Protein AF-A0A926CX06-F1 (afdb_monomer)

Structure (mmCIF, N/CA/C/O backbone):
data_AF-A0A926CX06-F1
#
_entry.id   AF-A0A926CX06-F1
#
loop_
_atom_site.group_PDB
_atom_site.id
_atom_site.type_symbol
_atom_site.label_atom_id
_atom_site.label_alt_id
_atom_site.label_comp_id
_atom_site.label_asym_id
_atom_site.label_entity_id
_atom_site.label_seq_id
_atom_site.pdbx_PDB_ins_code
_atom_site.Cartn_x
_atom_site.Cartn_y
_atom_site.Cartn_z
_atom_site.occupancy
_atom_site.B_iso_or_equiv
_atom_site.auth_seq_id
_atom_site.auth_comp_id
_atom_site.auth_asym_id
_atom_site.auth_atom_id
_atom_site.pdbx_PDB_model_num
ATOM 1 N N . MET A 1 1 ? 1.647 6.977 26.755 1.00 63.12 1 MET A N 1
ATOM 2 C CA . MET A 1 1 ? 0.339 6.990 26.070 1.00 63.12 1 MET A CA 1
ATOM 3 C C . MET A 1 1 ? 0.396 5.999 24.919 1.00 63.12 1 MET A C 1
ATOM 5 O O . MET A 1 1 ? 1.147 6.222 23.984 1.00 63.12 1 MET A O 1
ATOM 9 N N . LEU A 1 2 ? -0.299 4.864 25.028 1.00 85.62 2 LEU A N 1
ATOM 10 C CA . LEU A 1 2 ? -0.140 3.734 24.099 1.00 85.62 2 LEU A CA 1
ATOM 11 C C . LEU A 1 2 ? -0.645 4.056 22.679 1.00 85.62 2 LEU A C 1
ATOM 13 O O . LEU A 1 2 ? 0.002 3.703 21.697 1.00 85.62 2 LEU A O 1
ATOM 17 N N . ALA A 1 3 ? -1.767 4.774 22.566 1.00 88.88 3 ALA A N 1
ATOM 18 C CA . ALA A 1 3 ? -2.360 5.129 21.276 1.00 88.88 3 ALA A CA 1
ATOM 19 C C . ALA A 1 3 ? -1.433 6.015 20.427 1.00 88.88 3 ALA A C 1
ATOM 21 O O . ALA A 1 3 ? -1.211 5.730 19.256 1.00 88.88 3 ALA A O 1
ATOM 22 N N . GLU A 1 4 ? -0.824 7.037 21.028 1.00 94.25 4 GLU A N 1
ATOM 23 C CA . GLU A 1 4 ? 0.105 7.930 20.326 1.00 94.25 4 GLU A CA 1
ATOM 24 C C . GLU A 1 4 ? 1.359 7.204 19.834 1.00 94.25 4 GLU A C 1
ATOM 26 O O . GLU A 1 4 ? 1.799 7.432 18.708 1.00 94.25 4 GLU A O 1
ATOM 31 N N . SER A 1 5 ? 1.904 6.273 20.629 1.00 95.38 5 SER A N 1
ATOM 32 C CA . SER A 1 5 ? 3.036 5.458 20.179 1.00 95.38 5 SER A CA 1
ATOM 33 C C . SER A 1 5 ? 2.667 4.547 19.009 1.00 95.38 5 SER A C 1
ATOM 35 O O . SER A 1 5 ? 3.483 4.364 18.110 1.00 95.38 5 SER A O 1
ATOM 37 N N . PHE A 1 6 ? 1.439 4.017 18.980 1.00 93.06 6 PHE A N 1
ATOM 38 C CA . PHE A 1 6 ? 0.950 3.226 17.851 1.00 93.06 6 PHE A CA 1
ATOM 39 C C . PHE A 1 6 ? 0.758 4.077 16.596 1.00 93.06 6 PHE A C 1
ATOM 41 O O . PHE A 1 6 ? 1.213 3.676 15.529 1.00 93.06 6 PHE A O 1
ATOM 48 N N . ILE A 1 7 ? 0.134 5.252 16.723 1.00 93.81 7 ILE A N 1
ATOM 49 C CA . ILE A 1 7 ? -0.067 6.178 15.600 1.00 93.81 7 ILE A CA 1
ATOM 50 C C . ILE A 1 7 ? 1.282 6.558 14.993 1.00 93.81 7 ILE A C 1
ATOM 52 O O . ILE A 1 7 ? 1.452 6.456 13.781 1.00 93.81 7 ILE A O 1
ATOM 56 N N . LYS A 1 8 ? 2.257 6.926 15.833 1.00 96.44 8 LYS A N 1
ATOM 57 C CA . LYS A 1 8 ? 3.599 7.272 15.366 1.00 96.44 8 LYS A CA 1
ATOM 58 C C . LYS A 1 8 ? 4.280 6.092 14.675 1.00 96.44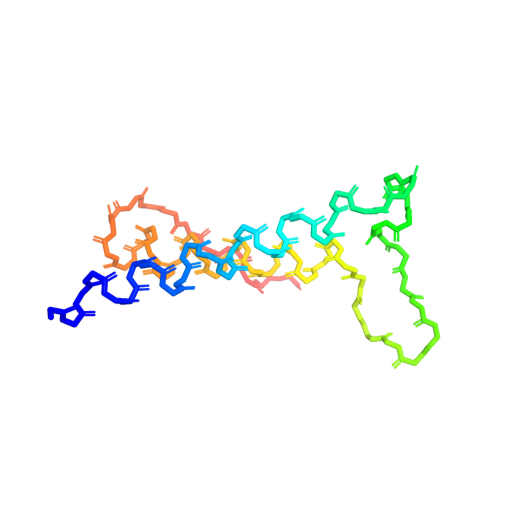 8 LYS A C 1
ATOM 60 O O . LYS A 1 8 ? 4.759 6.245 13.562 1.00 96.44 8 LYS A O 1
ATOM 65 N N . PHE A 1 9 ? 4.296 4.919 15.310 1.00 96.50 9 PHE A N 1
ATOM 66 C CA . PHE A 1 9 ? 4.954 3.736 14.755 1.00 96.50 9 PHE A CA 1
ATOM 67 C C . PHE A 1 9 ? 4.383 3.337 13.387 1.00 96.50 9 PHE A C 1
ATOM 69 O O . PHE A 1 9 ? 5.143 3.114 12.447 1.00 96.50 9 PHE A O 1
ATOM 76 N N . TYR A 1 10 ? 3.054 3.274 13.258 1.00 95.19 10 TYR A N 1
ATOM 77 C CA . TYR A 1 10 ? 2.417 2.935 11.985 1.00 95.19 10 TYR A CA 1
ATOM 78 C C . TYR A 1 10 ? 2.590 4.036 10.936 1.00 95.19 10 TYR A C 1
ATOM 80 O O . TYR A 1 10 ? 2.839 3.711 9.779 1.00 95.19 10 TYR A O 1
ATOM 88 N N . GLY A 1 11 ? 2.491 5.312 11.325 1.00 96.31 11 GLY A N 1
ATOM 89 C CA . GLY A 1 11 ? 2.732 6.444 10.428 1.00 96.31 11 GLY A CA 1
ATOM 90 C C . GLY A 1 11 ? 4.142 6.412 9.840 1.00 96.31 11 GLY A C 1
ATOM 91 O O . GLY A 1 11 ? 4.292 6.364 8.623 1.00 96.31 11 GLY A O 1
ATOM 92 N N . ASP A 1 12 ? 5.159 6.309 10.701 1.00 98.19 12 ASP A N 1
ATOM 93 C CA . ASP A 1 12 ? 6.564 6.235 10.287 1.00 98.19 12 ASP A CA 1
ATOM 94 C C . ASP A 1 12 ? 6.822 5.033 9.355 1.00 98.19 12 ASP A C 1
ATOM 96 O O . ASP A 1 12 ? 7.553 5.143 8.370 1.00 98.19 12 ASP A O 1
ATOM 100 N N . ALA A 1 13 ? 6.215 3.875 9.643 1.00 97.56 13 ALA A N 1
ATOM 101 C CA . ALA A 1 13 ? 6.366 2.674 8.823 1.00 97.56 13 ALA A CA 1
ATOM 102 C C . ALA A 1 13 ? 5.706 2.810 7.438 1.00 97.56 13 ALA A C 1
ATOM 104 O O . ALA A 1 13 ? 6.263 2.346 6.441 1.00 97.56 13 ALA A O 1
ATOM 105 N N . ILE A 1 14 ? 4.535 3.450 7.357 1.00 97.19 14 ILE A N 1
ATOM 106 C CA . ILE A 1 14 ? 3.856 3.723 6.081 1.00 97.19 14 ILE A CA 1
ATOM 107 C C . ILE A 1 14 ? 4.675 4.719 5.254 1.00 97.19 14 ILE A C 1
ATOM 109 O O . ILE A 1 14 ? 4.877 4.493 4.060 1.00 97.19 14 ILE A O 1
ATOM 113 N N . ASP A 1 15 ? 5.204 5.770 5.880 1.00 98.25 15 ASP A N 1
ATOM 114 C CA . ASP A 1 15 ? 6.063 6.748 5.209 1.00 98.25 15 ASP A CA 1
ATOM 115 C C . ASP A 1 15 ? 7.344 6.102 4.669 1.00 98.25 15 ASP A C 1
ATOM 117 O O . ASP A 1 15 ? 7.757 6.392 3.543 1.00 98.25 15 ASP A O 1
ATOM 121 N N . ALA A 1 16 ? 7.951 5.182 5.423 1.00 98.31 16 ALA A N 1
ATOM 122 C CA . ALA A 1 16 ? 9.098 4.407 4.958 1.00 98.31 16 ALA A CA 1
ATOM 123 C C . ALA A 1 16 ? 8.761 3.591 3.698 1.00 98.31 16 ALA A C 1
ATOM 125 O O . ALA A 1 16 ? 9.458 3.720 2.693 1.00 98.31 16 ALA A O 1
ATOM 126 N N . ALA A 1 17 ? 7.651 2.845 3.699 1.00 97.69 17 ALA A N 1
ATOM 127 C CA . ALA A 1 17 ? 7.215 2.062 2.539 1.00 97.69 17 ALA A CA 1
ATOM 128 C C . ALA A 1 17 ? 6.935 2.943 1.303 1.00 97.69 17 ALA A C 1
ATOM 130 O O . ALA A 1 17 ? 7.294 2.597 0.175 1.00 97.69 17 ALA A O 1
ATOM 131 N N . VAL A 1 18 ? 6.334 4.120 1.501 1.00 97.88 18 VAL A N 1
ATOM 132 C CA . VAL A 1 18 ? 6.130 5.105 0.427 1.00 97.88 18 VAL A CA 1
ATOM 133 C C . VAL A 1 18 ? 7.469 5.614 -0.110 1.00 97.88 18 VAL A C 1
ATOM 135 O O . VAL A 1 18 ? 7.639 5.744 -1.324 1.00 97.88 18 VAL A O 1
ATOM 138 N N . ASN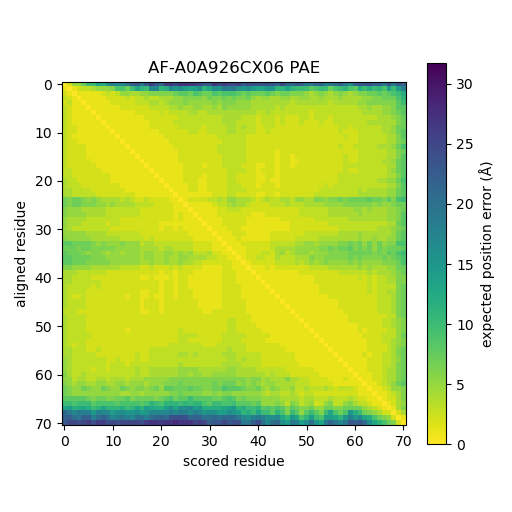 A 1 19 ? 8.430 5.903 0.766 1.00 98.31 19 ASN A N 1
ATOM 139 C CA . ASN A 1 19 ? 9.751 6.379 0.364 1.00 98.31 19 ASN A CA 1
ATOM 140 C C . ASN A 1 19 ? 10.553 5.311 -0.386 1.00 98.31 19 ASN A C 1
ATOM 142 O O . ASN A 1 19 ? 11.238 5.662 -1.346 1.00 98.31 19 ASN A O 1
ATOM 146 N N . GLU A 1 20 ? 10.428 4.036 -0.008 1.00 97.19 20 GLU A N 1
ATOM 147 C CA . GLU A 1 20 ? 11.008 2.892 -0.722 1.00 97.19 20 GLU A CA 1
ATOM 148 C C . GLU A 1 20 ? 10.458 2.780 -2.151 1.00 97.19 20 GLU A C 1
ATOM 150 O O . GLU A 1 20 ? 11.234 2.655 -3.098 1.00 97.19 20 GLU A O 1
ATOM 155 N N . LEU A 1 21 ? 9.140 2.916 -2.344 1.00 97.12 21 LEU A N 1
ATOM 156 C CA . LEU A 1 21 ? 8.535 2.935 -3.684 1.00 97.12 21 LEU A CA 1
ATOM 157 C C . LEU A 1 21 ? 9.028 4.111 -4.533 1.00 97.12 21 LEU A C 1
ATOM 159 O O . LEU A 1 21 ? 9.255 3.958 -5.731 1.00 97.12 21 LEU A O 1
ATOM 163 N N . LYS A 1 22 ? 9.250 5.278 -3.919 1.00 97.38 22 LYS A N 1
ATOM 164 C CA . LYS A 1 22 ? 9.799 6.456 -4.609 1.00 97.38 22 LYS A CA 1
ATOM 165 C C . LYS A 1 22 ? 11.265 6.295 -5.029 1.00 97.38 22 LYS A C 1
ATOM 167 O O . LYS A 1 22 ? 11.728 7.092 -5.836 1.00 97.38 22 LYS A O 1
ATOM 172 N N . GLN A 1 23 ? 11.995 5.298 -4.515 1.00 98.00 23 GLN A N 1
ATOM 173 C CA . GLN A 1 23 ? 13.381 5.039 -4.936 1.00 98.00 23 GLN A CA 1
ATOM 174 C C . GLN A 1 23 ? 13.481 4.338 -6.296 1.00 98.00 23 GLN A C 1
ATOM 176 O O . GLN A 1 23 ? 14.573 4.242 -6.860 1.00 98.00 23 GLN A O 1
ATOM 181 N N . TYR A 1 24 ? 12.374 3.834 -6.845 1.00 97.38 24 TYR A N 1
ATOM 182 C CA . TYR A 1 24 ? 12.382 3.233 -8.171 1.00 97.38 24 TYR A CA 1
ATOM 183 C C . TYR A 1 24 ? 12.625 4.308 -9.236 1.00 97.38 24 TYR A C 1
ATOM 185 O O . TYR A 1 24 ? 11.854 5.249 -9.385 1.00 97.38 24 TYR A O 1
ATOM 193 N N . SER A 1 25 ? 13.694 4.144 -10.018 1.00 95.56 25 SER A N 1
ATOM 194 C CA . SER A 1 25 ? 14.075 5.085 -11.082 1.00 95.56 25 SER A CA 1
ATOM 195 C C . SER A 1 25 ? 13.104 5.115 -12.265 1.00 95.56 25 SER A C 1
ATOM 197 O O . SER A 1 25 ? 13.105 6.068 -13.040 1.00 95.56 25 SER A O 1
ATOM 199 N N . THR A 1 26 ? 12.293 4.067 -12.421 1.00 96.06 26 THR A N 1
ATOM 200 C CA . THR A 1 26 ? 11.239 3.963 -13.434 1.00 96.06 26 THR A CA 1
ATOM 201 C C . THR A 1 26 ? 10.029 3.274 -12.824 1.00 96.06 26 THR A C 1
ATOM 203 O O . THR A 1 26 ? 10.176 2.304 -12.077 1.00 96.06 26 THR A O 1
ATOM 206 N N . GLU A 1 27 ? 8.837 3.758 -13.158 1.00 96.06 27 GLU A N 1
ATOM 207 C CA . GLU A 1 27 ? 7.585 3.205 -12.640 1.00 96.06 27 GLU A CA 1
ATOM 208 C C . GLU A 1 27 ? 7.397 1.738 -13.045 1.00 96.06 27 GLU A C 1
ATOM 210 O O . GLU A 1 27 ? 7.031 0.914 -12.213 1.00 96.06 27 GLU A O 1
ATOM 215 N N . ASP A 1 28 ? 7.760 1.365 -14.275 1.00 97.62 28 ASP A N 1
ATOM 216 C CA . ASP A 1 28 ? 7.687 -0.022 -14.755 1.00 97.62 28 ASP A CA 1
ATOM 217 C C . ASP A 1 28 ? 8.421 -1.014 -13.843 1.00 97.62 28 ASP A C 1
ATOM 219 O O . ASP A 1 28 ? 8.008 -2.167 -13.706 1.00 97.62 28 ASP A O 1
ATOM 223 N N . ASN A 1 29 ? 9.513 -0.590 -13.197 1.00 97.00 29 ASN A N 1
ATOM 224 C CA . ASN A 1 29 ? 10.262 -1.455 -12.291 1.00 97.00 29 ASN A CA 1
ATOM 225 C C . ASN A 1 29 ? 9.492 -1.777 -11.001 1.00 97.00 29 ASN A C 1
ATOM 227 O O . ASN A 1 29 ? 9.752 -2.826 -10.41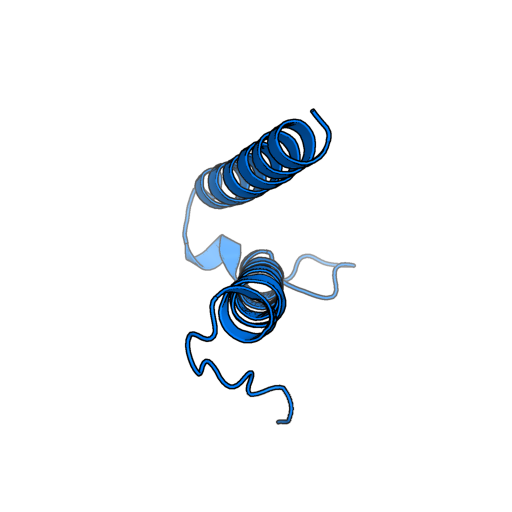6 1.00 97.00 29 ASN A O 1
ATOM 231 N N . ILE A 1 30 ? 8.530 -0.945 -10.587 1.00 97.69 30 ILE A N 1
ATOM 232 C CA . ILE A 1 30 ? 7.671 -1.197 -9.417 1.00 97.69 30 ILE A CA 1
ATOM 233 C C . ILE A 1 30 ? 6.846 -2.472 -9.622 1.00 97.69 30 ILE A C 1
ATOM 235 O O . ILE A 1 30 ? 6.574 -3.207 -8.671 1.00 97.69 30 ILE A O 1
ATOM 239 N N . TRP A 1 31 ? 6.477 -2.758 -10.870 1.00 97.69 31 TRP A N 1
ATOM 240 C CA . TRP A 1 31 ? 5.579 -3.850 -11.235 1.00 97.69 31 TRP A CA 1
ATOM 241 C C . TRP A 1 31 ? 6.300 -5.139 -11.640 1.00 97.69 31 TRP A C 1
ATOM 243 O O . TRP A 1 31 ? 5.658 -6.182 -11.769 1.00 97.69 31 TRP A O 1
ATOM 253 N N . LYS A 1 32 ? 7.628 -5.111 -11.796 1.00 97.12 32 LYS A N 1
ATOM 254 C CA . LYS A 1 32 ? 8.421 -6.303 -12.128 1.00 97.12 32 LYS A CA 1
ATOM 255 C C . LYS A 1 32 ? 8.518 -7.250 -10.935 1.00 97.12 32 LYS A C 1
ATOM 257 O O . LYS A 1 32 ? 8.638 -6.821 -9.791 1.00 97.12 32 LYS A O 1
ATOM 262 N N . VAL A 1 33 ? 8.511 -8.551 -11.221 1.00 97.19 33 VAL A N 1
ATOM 263 C CA . VAL A 1 33 ? 8.737 -9.615 -10.235 1.00 97.19 33 VAL A CA 1
ATOM 264 C C . VAL A 1 33 ? 10.167 -10.140 -10.408 1.00 97.19 33 VAL A C 1
ATOM 266 O O . VAL A 1 33 ? 10.451 -10.777 -11.426 1.00 97.19 33 VAL A O 1
ATOM 269 N N . PRO A 1 34 ? 11.094 -9.854 -9.475 1.00 92.69 34 PRO A N 1
ATOM 270 C CA . PRO A 1 34 ? 12.458 -10.367 -9.553 1.00 92.69 34 PRO A CA 1
ATOM 271 C C . PRO A 1 34 ? 12.512 -11.898 -9.403 1.00 92.69 34 PRO A C 1
ATOM 273 O O . PRO A 1 34 ? 11.658 -12.473 -8.723 1.00 92.69 34 PRO A O 1
ATOM 276 N N . PRO A 1 35 ? 13.531 -12.576 -9.968 1.00 96.00 35 PRO A N 1
ATOM 277 C CA . PRO A 1 35 ? 13.723 -14.009 -9.766 1.00 96.00 35 PRO A CA 1
ATOM 278 C C . PRO A 1 35 ? 13.766 -14.381 -8.278 1.00 96.00 35 PRO A C 1
ATOM 280 O O . PRO A 1 35 ? 14.502 -13.776 -7.503 1.00 96.00 35 PRO A O 1
ATOM 283 N N . GLY A 1 36 ? 12.979 -15.385 -7.887 1.00 96.00 36 GLY A N 1
ATOM 284 C CA . GLY A 1 36 ? 12.895 -15.853 -6.498 1.00 96.00 36 GLY A CA 1
ATOM 285 C C . GLY A 1 36 ? 11.952 -15.051 -5.592 1.00 96.00 36 GLY A C 1
ATOM 286 O O . GLY A 1 36 ? 11.830 -15.382 -4.416 1.00 96.00 36 GLY A O 1
ATOM 287 N N . ILE A 1 37 ? 11.261 -14.036 -6.118 1.00 94.88 37 ILE A N 1
ATOM 288 C CA . ILE A 1 37 ? 10.224 -13.281 -5.408 1.00 94.88 37 ILE A CA 1
ATOM 289 C C . ILE A 1 37 ? 8.852 -13.614 -6.014 1.00 94.88 37 ILE A C 1
ATOM 291 O O . ILE A 1 37 ? 8.731 -13.795 -7.220 1.00 94.88 37 ILE A O 1
ATOM 295 N N . ASN A 1 38 ? 7.806 -13.676 -5.184 1.00 95.56 38 ASN A N 1
ATOM 296 C CA . ASN A 1 38 ? 6.450 -14.032 -5.634 1.00 95.56 38 ASN A CA 1
ATOM 297 C C . ASN A 1 38 ? 5.582 -12.827 -6.029 1.00 95.56 38 ASN A C 1
ATOM 299 O O . ASN A 1 38 ? 4.576 -12.997 -6.709 1.00 95.56 38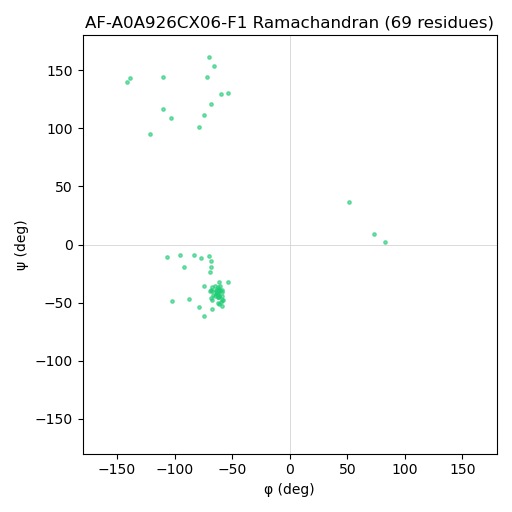 ASN A O 1
ATOM 303 N N . ASN A 1 39 ? 5.930 -11.619 -5.579 1.00 96.06 39 ASN A N 1
ATOM 304 C CA . ASN A 1 39 ? 5.143 -10.407 -5.793 1.00 96.06 39 ASN A CA 1
ATOM 305 C C . ASN A 1 39 ? 6.046 -9.225 -6.134 1.00 96.06 39 ASN A C 1
ATOM 307 O O . ASN A 1 39 ? 7.121 -9.072 -5.558 1.00 96.06 39 ASN A O 1
ATOM 311 N N . SER A 1 40 ? 5.583 -8.362 -7.032 1.00 97.38 40 SER A N 1
ATOM 312 C CA . SER A 1 40 ? 6.231 -7.080 -7.291 1.00 97.38 40 SER A CA 1
ATOM 313 C C . SER A 1 40 ? 6.056 -6.126 -6.105 1.00 97.38 40 SER A C 1
ATOM 315 O O . SER A 1 40 ? 5.147 -6.297 -5.283 1.00 97.38 40 SER A O 1
ATOM 317 N N . ALA A 1 41 ? 6.894 -5.0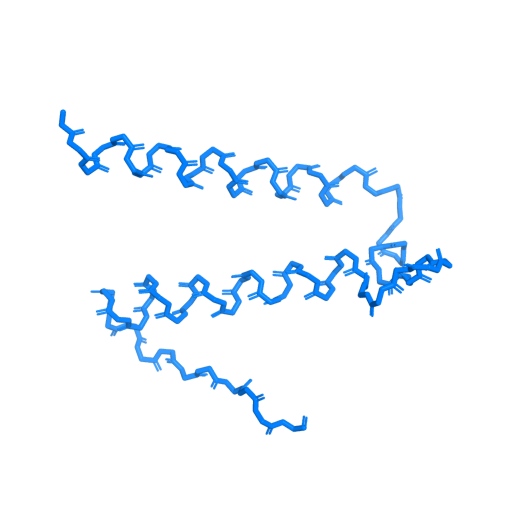91 -6.027 1.00 97.12 41 ALA A N 1
ATOM 318 C CA . ALA A 1 41 ? 6.749 -4.051 -5.009 1.00 97.12 41 ALA A CA 1
ATOM 319 C C . ALA A 1 41 ? 5.380 -3.357 -5.103 1.00 97.12 41 ALA A C 1
ATOM 321 O O . ALA A 1 41 ? 4.733 -3.126 -4.082 1.00 97.12 41 ALA A O 1
ATOM 322 N N . GLY A 1 42 ? 4.893 -3.117 -6.324 1.00 97.19 42 GLY A N 1
ATOM 323 C CA . GLY A 1 42 ? 3.563 -2.566 -6.573 1.00 97.19 42 GLY A CA 1
ATOM 324 C C . GLY A 1 42 ? 2.435 -3.456 -6.047 1.00 97.19 42 GLY A C 1
ATOM 325 O O . GLY A 1 42 ? 1.538 -2.963 -5.366 1.00 97.19 42 GLY A O 1
ATOM 326 N N . ASN A 1 43 ? 2.499 -4.776 -6.265 1.00 97.00 43 ASN A N 1
ATOM 327 C CA . ASN A 1 43 ? 1.493 -5.700 -5.725 1.00 97.00 43 ASN A CA 1
ATOM 328 C C . ASN A 1 43 ? 1.478 -5.701 -4.191 1.00 97.00 43 ASN A C 1
ATOM 330 O O . ASN A 1 43 ? 0.410 -5.668 -3.579 1.00 97.00 43 ASN A O 1
ATOM 334 N N . LEU A 1 44 ? 2.653 -5.689 -3.555 1.00 96.25 44 LEU A N 1
ATOM 335 C CA . LEU A 1 44 ? 2.753 -5.612 -2.096 1.00 96.25 44 LEU A CA 1
ATOM 336 C C . LEU A 1 44 ? 2.198 -4.285 -1.556 1.00 96.25 44 LEU A C 1
ATOM 338 O O . LEU A 1 44 ? 1.470 -4.288 -0.561 1.00 96.25 44 LEU A O 1
ATOM 342 N N . ALA A 1 45 ? 2.464 -3.169 -2.237 1.00 97.00 45 ALA A N 1
ATOM 343 C CA . ALA A 1 45 ? 1.915 -1.861 -1.894 1.00 97.00 45 ALA A CA 1
ATOM 344 C C . ALA A 1 45 ? 0.382 -1.824 -2.001 1.0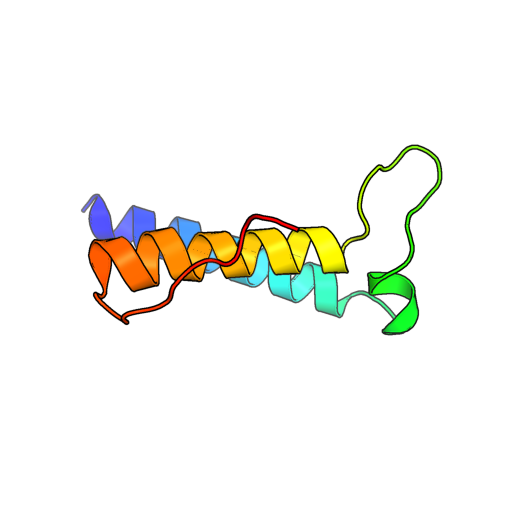0 97.00 45 ALA A C 1
ATOM 346 O O . ALA A 1 45 ? -0.288 -1.316 -1.101 1.00 97.00 45 ALA A O 1
ATOM 347 N N . LEU A 1 46 ? -0.191 -2.423 -3.050 1.00 95.31 46 LEU A N 1
ATOM 348 C CA . LEU A 1 46 ? -1.643 -2.555 -3.203 1.00 95.31 46 LEU A CA 1
ATOM 349 C C . LEU A 1 46 ? -2.257 -3.411 -2.089 1.00 95.31 46 LEU A C 1
ATOM 351 O O . LEU A 1 46 ? -3.297 -3.053 -1.532 1.00 95.31 46 LEU A O 1
ATOM 355 N N . HIS A 1 47 ? -1.612 -4.519 -1.714 1.00 93.62 47 HIS A N 1
ATOM 356 C CA . HIS A 1 47 ? -2.055 -5.335 -0.584 1.00 93.62 47 HIS A CA 1
ATOM 357 C C . HIS A 1 47 ? -2.020 -4.567 0.737 1.00 93.62 47 HIS A C 1
ATOM 359 O O . HIS A 1 47 ? -2.970 -4.668 1.520 1.00 93.62 47 HIS A O 1
ATOM 365 N N . LEU A 1 48 ? -0.963 -3.787 0.975 1.00 95.75 48 LEU A N 1
ATOM 366 C CA . LEU A 1 48 ? -0.851 -2.925 2.146 1.00 95.75 48 LEU A CA 1
ATOM 367 C C . LEU A 1 48 ? -1.974 -1.881 2.161 1.00 95.75 48 LEU A C 1
ATOM 369 O O . LEU A 1 48 ? -2.713 -1.812 3.139 1.00 95.75 48 LEU A O 1
ATOM 373 N N . ALA A 1 49 ? -2.174 -1.142 1.069 1.00 94.81 49 ALA A N 1
ATOM 374 C CA . ALA A 1 49 ? -3.229 -0.134 0.958 1.00 94.81 49 ALA A CA 1
ATOM 375 C C . ALA A 1 49 ? -4.632 -0.729 1.175 1.00 94.81 49 ALA A C 1
ATOM 377 O O . ALA A 1 49 ? -5.431 -0.186 1.938 1.00 94.81 49 ALA A O 1
ATOM 378 N N . GLY A 1 50 ? -4.920 -1.889 0.575 1.00 93.94 50 GLY A N 1
ATOM 379 C CA . GLY A 1 50 ? -6.179 -2.605 0.791 1.00 93.94 50 GLY A CA 1
ATOM 380 C C . GLY A 1 50 ? -6.372 -3.053 2.245 1.00 93.94 50 GLY A C 1
ATOM 381 O O . GLY A 1 50 ? -7.477 -2.955 2.780 1.00 93.94 50 GLY A O 1
ATOM 382 N N . ASN A 1 51 ? -5.307 -3.501 2.919 1.00 93.88 51 ASN A N 1
ATOM 383 C CA . ASN A 1 51 ? -5.353 -3.822 4.347 1.00 93.88 51 ASN A CA 1
ATOM 384 C C . ASN A 1 51 ? -5.633 -2.571 5.196 1.00 93.88 51 ASN A C 1
ATOM 386 O O . ASN A 1 51 ? -6.473 -2.639 6.087 1.00 93.88 51 ASN A O 1
ATOM 390 N N . LEU A 1 52 ? -4.978 -1.438 4.919 1.00 94.88 52 LEU A N 1
ATOM 391 C CA . LEU A 1 52 ? -5.190 -0.185 5.654 1.00 94.88 52 LEU A CA 1
ATOM 392 C C . LEU A 1 52 ? -6.630 0.325 5.496 1.00 94.88 52 LEU A C 1
ATOM 394 O O . LEU A 1 52 ? -7.282 0.650 6.490 1.00 94.88 52 LEU A O 1
ATOM 398 N N . ASN A 1 53 ? -7.160 0.314 4.269 1.00 94.75 53 ASN A N 1
ATOM 399 C CA . ASN A 1 53 ? -8.548 0.690 3.992 1.00 94.75 53 ASN A CA 1
ATOM 400 C C . ASN A 1 53 ? -9.557 -0.212 4.714 1.00 94.75 53 ASN A C 1
ATOM 402 O O . ASN A 1 53 ? -10.594 0.263 5.178 1.00 94.75 53 ASN A O 1
ATOM 406 N N . TYR A 1 54 ? -9.253 -1.501 4.857 1.00 94.31 54 TYR A N 1
ATOM 407 C CA . TYR A 1 54 ? -10.102 -2.410 5.615 1.00 94.31 54 TYR A CA 1
ATOM 408 C C . TYR A 1 54 ? -9.975 -2.192 7.130 1.00 94.31 54 TYR A C 1
ATOM 410 O O . TYR A 1 54 ? -10.945 -1.821 7.787 1.00 94.31 54 TYR A O 1
ATOM 418 N N . PHE A 1 55 ? -8.785 -2.379 7.703 1.00 93.06 55 PHE A N 1
ATOM 419 C CA . PHE A 1 55 ? -8.605 -2.366 9.156 1.00 93.06 55 PHE A CA 1
ATOM 420 C C . PHE A 1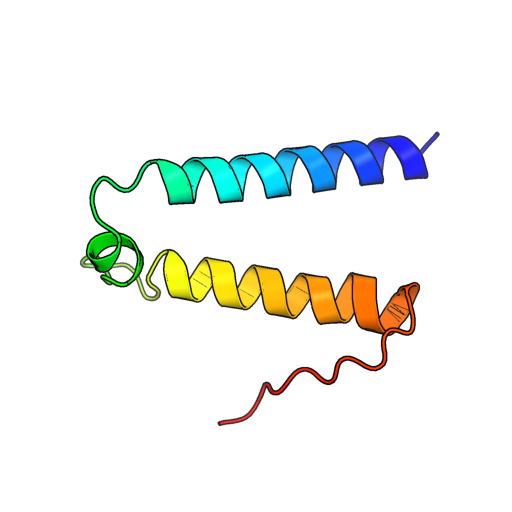 55 ? -8.839 -0.986 9.769 1.00 93.06 55 PHE A C 1
ATOM 422 O O . PHE A 1 55 ? -9.570 -0.876 10.748 1.00 93.06 55 PHE A O 1
ATOM 429 N N . PHE A 1 56 ? -8.256 0.071 9.201 1.00 93.50 56 PHE A N 1
ATOM 430 C CA . PHE A 1 56 ? -8.428 1.421 9.737 1.00 93.50 56 PHE A CA 1
ATOM 431 C C . PHE A 1 56 ? -9.669 2.093 9.158 1.00 93.50 56 PHE A C 1
ATOM 433 O O . PHE A 1 56 ? -10.479 2.628 9.909 1.00 93.50 56 PHE A O 1
ATOM 440 N N . GLY A 1 57 ? -9.856 2.031 7.838 1.00 94.62 57 GLY A N 1
ATOM 441 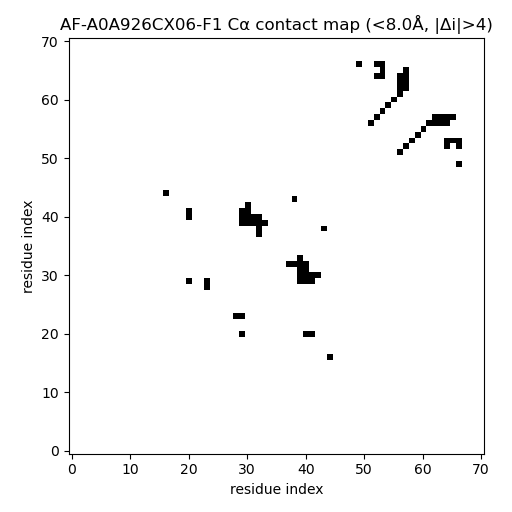C CA . GLY A 1 57 ? -10.996 2.674 7.184 1.00 94.62 57 GLY A CA 1
ATOM 442 C C . GLY A 1 57 ? -12.332 2.027 7.552 1.00 94.62 57 GLY A C 1
ATOM 443 O O . GLY A 1 57 ? -13.224 2.699 8.058 1.00 94.62 57 GLY A O 1
ATOM 444 N N . THR A 1 58 ? -12.475 0.718 7.345 1.00 95.25 58 THR A N 1
ATOM 445 C CA . THR A 1 58 ? -13.767 0.031 7.517 1.00 95.25 58 THR A CA 1
ATOM 446 C C . THR A 1 58 ? -14.075 -0.249 8.983 1.00 95.25 58 THR A C 1
ATOM 448 O O . THR A 1 58 ? -15.138 0.143 9.458 1.00 95.25 58 THR A O 1
ATOM 451 N N . LEU A 1 59 ? -13.163 -0.903 9.715 1.00 94.12 59 LEU A N 1
ATOM 452 C CA . LEU A 1 59 ? -13.457 -1.356 11.083 1.00 94.12 59 LEU A CA 1
ATOM 453 C C . LEU A 1 59 ? -13.472 -0.216 12.109 1.00 94.12 59 LEU A C 1
ATOM 455 O O . LEU A 1 59 ? -14.269 -0.263 13.042 1.00 94.12 59 LEU A O 1
ATOM 459 N N . LEU A 1 60 ? -12.600 0.789 11.960 1.00 93.3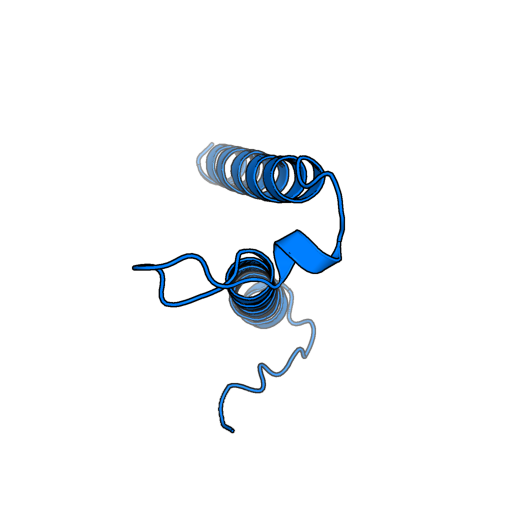8 60 LEU A N 1
ATOM 460 C CA . LEU A 1 60 ? -12.502 1.903 12.913 1.00 93.38 60 LEU A CA 1
ATOM 461 C C . LEU A 1 60 ? -13.177 3.176 12.392 1.00 93.38 60 LEU A C 1
ATOM 463 O O . LEU A 1 60 ? -13.962 3.793 13.106 1.00 93.38 60 LEU A O 1
ATOM 467 N N . GLY A 1 61 ? -12.875 3.565 11.152 1.00 94.81 61 GLY A N 1
ATOM 468 C CA . GLY A 1 61 ? -13.356 4.804 10.537 1.00 94.81 61 GLY A CA 1
ATOM 469 C C . GLY A 1 61 ? -14.754 4.724 9.926 1.00 94.81 61 GLY A C 1
ATOM 470 O O . GLY A 1 61 ? -15.287 5.757 9.533 1.00 94.81 61 GLY A O 1
ATOM 471 N N . GLN A 1 62 ? -15.342 3.525 9.833 1.00 95.88 62 GLN A N 1
ATOM 472 C CA . GLN A 1 62 ? -16.663 3.279 9.242 1.00 95.88 62 GLN A CA 1
ATOM 473 C C . GLN A 1 62 ? -16.821 3.891 7.835 1.00 95.88 62 GLN A C 1
ATOM 475 O O . GLN A 1 62 ? -17.892 4.367 7.466 1.00 95.88 62 GLN A O 1
ATOM 480 N N . THR A 1 63 ? -15.760 3.870 7.018 1.00 95.50 63 THR A N 1
ATOM 481 C CA . THR A 1 63 ? -15.739 4.527 5.695 1.00 95.50 63 THR A CA 1
ATOM 482 C C . THR A 1 63 ? -16.620 3.854 4.640 1.00 95.50 63 THR A C 1
ATOM 484 O O . THR A 1 63 ? -16.783 4.393 3.548 1.00 95.50 63 THR A O 1
ATOM 487 N N . GLY A 1 64 ? -17.159 2.664 4.921 1.00 90.81 64 GLY A N 1
ATOM 488 C CA . GLY A 1 64 ? -17.942 1.882 3.961 1.00 90.81 64 GLY A CA 1
ATOM 489 C C . GLY A 1 64 ? -17.109 1.226 2.853 1.00 90.81 64 GLY A C 1
ATOM 490 O O . GLY A 1 64 ? -17.681 0.682 1.911 1.00 90.81 64 GLY A O 1
ATOM 491 N N . TYR A 1 65 ? -15.774 1.254 2.949 1.00 91.19 65 TYR A N 1
ATOM 492 C CA . TYR A 1 65 ? -14.911 0.520 2.026 1.00 91.19 65 TYR A CA 1
ATOM 493 C C . TYR A 1 65 ? -15.209 -0.985 2.093 1.00 91.19 65 TYR A C 1
ATOM 495 O O . TYR A 1 65 ? -15.227 -1.586 3.165 1.00 91.19 65 TYR A O 1
ATOM 503 N N . VAL A 1 66 ? -15.413 -1.607 0.933 1.00 84.81 66 VAL A N 1
ATOM 504 C CA . VAL A 1 66 ? -15.558 -3.059 0.810 1.00 84.81 66 VAL A CA 1
ATOM 505 C C . VAL A 1 66 ? -14.319 -3.581 0.107 1.00 84.81 66 VAL A C 1
ATOM 507 O O . VAL A 1 66 ? -14.034 -3.220 -1.035 1.00 84.81 66 VAL A O 1
ATOM 510 N N . ARG A 1 67 ? -13.553 -4.417 0.808 1.00 78.56 67 ARG A N 1
ATOM 511 C CA . ARG A 1 67 ? -12.370 -5.047 0.233 1.00 78.56 67 ARG A CA 1
ATOM 512 C C . ARG A 1 67 ? -12.802 -6.145 -0.732 1.00 78.56 67 ARG A C 1
ATOM 514 O O . ARG A 1 67 ? -13.287 -7.181 -0.290 1.00 78.56 67 ARG A O 1
ATOM 521 N N . ASP A 1 68 ? -12.564 -5.933 -2.018 1.00 76.19 68 ASP A N 1
ATOM 522 C CA . ASP A 1 68 ? -12.727 -6.973 -3.032 1.00 76.19 68 ASP A CA 1
ATOM 523 C C . ASP A 1 68 ? -11.505 -7.904 -2.987 1.00 76.19 68 ASP A C 1
ATOM 525 O O . ASP A 1 68 ? -10.400 -7.515 -3.377 1.00 76.19 68 ASP A O 1
ATOM 529 N N . ARG A 1 69 ? -11.661 -9.075 -2.358 1.00 70.19 69 ARG A N 1
ATOM 530 C CA . ARG A 1 69 ? -10.558 -10.016 -2.091 1.00 70.19 69 ARG A CA 1
ATOM 531 C C . ARG A 1 69 ? -10.595 -11.263 -2.977 1.00 70.19 69 ARG A C 1
ATOM 533 O O . ARG A 1 69 ? -9.591 -11.967 -3.012 1.00 70.19 69 ARG A O 1
ATOM 540 N N . ASP A 1 70 ? -11.688 -11.481 -3.706 1.00 52.62 70 ASP A N 1
ATOM 541 C CA . ASP A 1 70 ? -11.950 -12.724 -4.428 1.00 52.62 70 ASP A CA 1
ATOM 542 C C . ASP A 1 70 ? -12.120 -12.460 -5.933 1.00 52.62 70 ASP A C 1
ATOM 544 O O . ASP A 1 70 ? -13.210 -12.164 -6.426 1.00 52.62 70 ASP A O 1
ATOM 548 N N . LYS A 1 71 ? -11.015 -12.617 -6.666 1.00 49.12 71 LYS A N 1
ATOM 549 C CA . LYS A 1 71 ? -10.991 -13.080 -8.057 1.00 49.12 71 LYS A CA 1
ATOM 550 C C . LYS A 1 71 ? -9.897 -14.122 -8.216 1.00 49.12 71 LYS A C 1
ATOM 552 O O . LYS A 1 71 ? -8.809 -13.905 -7.638 1.00 49.12 71 LYS A O 1
#

Solvent-accessible surface area (backbone atoms only — not comparable to full-atom values): 4283 Å² total; per-residue (Å²): 113,73,65,61,55,49,53,49,53,53,49,54,52,52,52,49,56,52,52,57,60,65,66,52,93,45,74,73,63,37,65,44,59,56,93,98,50,96,62,16,63,45,55,51,49,51,52,49,53,52,47,46,42,38,60,49,30,28,74,71,60,64,66,74,57,76,81,88,80,85,130

Sequence (71 aa):
MLAESFIKFYGDAIDAAVNELKQYSTEDNIWKVPPGINNSAGNLALHLAGNLNYFFGTLLGQTGYVRDRDK

Foldseek 3Di:
DVVVVVCVVVVVVLVVLVVVQVPDPDNVQQADADPPGDGGSVRVVVVVVLVCCVPCVVPPVVVPDDRPDDD

Radius of gyration: 14.71 Å; Cα contacts (8 Å, |Δi|>4): 40; chains: 1; bounding box: 32×24×41 Å

pLDDT: mean 92.8, std 9.4, range [49.12, 98.31]

Mean predicted aligned error: 3.95 Å

Secondary structure (DSSP, 8-state):
-HHHHHHHHHHHHHHHHHHHHHT-SSHHHHH---TT-SS-HHHHHHHHHHHHIIIIIIIIT----------